Protein AF-A0A6A5GXV3-F1 (afdb_monomer_lite)

Secondary structure (DSSP, 8-state):
---SEEEEEEEEEEHHHHHHHHHHHHTTTTTT--EEEEEEES--HHHHHTTSEEEE-SS-EEEE-TTS-EEEE-SEEEE-TTS-EEEEEEEGGGTEEEEEESS-TT----

Organism: Caenorhabditis remanei (NCBI:txid31234)

Foldseek 3Di:
DQDQEEEDLPDAAELVRLLVVVVCVLAPHPVNHFKYKHAYDPHDPCVSCVVFDKDFAPDKDWAQAPVRDIDIAGGMWTAHPVRWIKGWDADPVRNMIIIGTPPHPVRDDD

Structure (mmCIF, N/CA/C/O backbone):
data_AF-A0A6A5GXV3-F1
#
_entry.id   AF-A0A6A5GXV3-F1
#
loop_
_atom_site.group_PDB
_atom_site.id
_atom_site.type_symbol
_atom_site.label_atom_id
_atom_site.label_alt_id
_atom_site.label_comp_id
_atom_site.label_asym_id
_atom_site.label_entity_id
_atom_site.label_seq_id
_atom_site.pdbx_PDB_ins_code
_atom_site.Cartn_x
_atom_site.Cartn_y
_atom_site.Cartn_z
_atom_site.occupancy
_atom_site.B_iso_or_equiv
_atom_site.auth_seq_id
_atom_site.auth_comp_id
_atom_site.auth_asym_id
_atom_site.auth_atom_id
_atom_site.pdbx_PDB_model_num
ATOM 1 N N . MET A 1 1 ? -8.343 -2.542 -15.345 1.00 52.47 1 MET A N 1
ATOM 2 C CA . MET A 1 1 ? -7.721 -1.199 -15.314 1.00 52.47 1 MET A CA 1
ATOM 3 C C . MET A 1 1 ? -6.220 -1.353 -15.561 1.00 52.47 1 MET A C 1
ATOM 5 O O . MET A 1 1 ? -5.597 -2.151 -14.873 1.00 52.47 1 MET A O 1
ATOM 9 N N . ASN A 1 2 ? -5.657 -0.670 -16.564 1.00 60.16 2 ASN A N 1
ATOM 10 C CA . ASN A 1 2 ? -4.221 -0.697 -16.900 1.00 60.16 2 ASN A CA 1
ATOM 11 C C . ASN A 1 2 ? -3.499 0.495 -16.248 1.00 60.16 2 ASN A C 1
ATOM 13 O O . ASN A 1 2 ? -2.925 1.323 -16.943 1.00 60.16 2 ASN A O 1
ATOM 17 N N . CYS A 1 3 ? -3.595 0.622 -14.925 1.00 73.00 3 CYS A N 1
ATOM 18 C CA . CYS A 1 3 ? -3.072 1.773 -14.193 1.00 73.00 3 CYS A CA 1
ATOM 19 C C . CYS A 1 3 ? -1.964 1.326 -13.235 1.00 73.00 3 CYS A C 1
ATOM 21 O O . CYS A 1 3 ? -2.167 0.372 -12.483 1.00 73.00 3 CYS A O 1
ATOM 23 N N . LEU A 1 4 ? -0.799 1.975 -13.323 1.00 82.19 4 LEU A N 1
ATOM 24 C CA . LEU A 1 4 ? 0.337 1.741 -12.428 1.00 82.19 4 LEU A CA 1
ATOM 25 C C . LEU A 1 4 ? 0.244 2.647 -11.198 1.00 82.19 4 LEU A C 1
ATOM 27 O O . LEU A 1 4 ? 0.462 2.181 -10.089 1.00 82.19 4 LEU A O 1
ATOM 31 N N . GLU A 1 5 ? -0.133 3.914 -11.365 1.00 84.31 5 GLU A N 1
ATOM 32 C CA . GLU A 1 5 ? -0.204 4.870 -10.257 1.00 84.31 5 GLU A CA 1
ATOM 33 C C . GLU A 1 5 ? -1.489 5.693 -10.314 1.00 84.31 5 GLU A C 1
ATOM 35 O O . GLU A 1 5 ? -1.875 6.168 -11.383 1.00 84.31 5 GLU A O 1
ATOM 40 N N . LEU A 1 6 ? -2.149 5.854 -9.165 1.00 84.06 6 LEU A N 1
ATOM 41 C CA . LEU A 1 6 ? -3.401 6.595 -9.014 1.00 84.06 6 LEU A CA 1
ATOM 42 C C . LEU A 1 6 ? -3.226 7.753 -8.027 1.00 84.06 6 LEU A C 1
ATOM 44 O O . LEU A 1 6 ? -2.936 7.544 -6.853 1.00 84.06 6 LEU A O 1
ATOM 48 N N . PHE A 1 7 ? -3.468 8.976 -8.489 1.00 83.19 7 PHE A N 1
ATOM 49 C CA . PHE A 1 7 ? -3.454 10.176 -7.654 1.00 83.19 7 PHE A CA 1
ATOM 50 C C . PHE A 1 7 ? -4.817 10.853 -7.757 1.00 83.19 7 PHE A C 1
ATOM 52 O O . PHE A 1 7 ? -5.170 11.353 -8.823 1.00 83.19 7 PHE A O 1
ATOM 59 N N . LEU A 1 8 ? -5.589 10.856 -6.670 1.00 80.94 8 LEU A N 1
ATOM 60 C CA . LEU A 1 8 ? -6.902 11.506 -6.621 1.00 80.94 8 LEU A CA 1
ATOM 61 C C . LEU A 1 8 ? -6.949 12.411 -5.388 1.00 80.94 8 LEU A C 1
ATOM 63 O O . LEU A 1 8 ? -7.330 11.983 -4.304 1.00 80.94 8 LEU A O 1
ATOM 67 N N . LEU A 1 9 ? -6.507 13.655 -5.574 1.00 71.38 9 LEU A N 1
ATOM 68 C CA . LEU A 1 9 ? -6.329 14.649 -4.504 1.00 71.38 9 LEU A CA 1
ATOM 69 C C . LEU A 1 9 ? -7.518 15.609 -4.355 1.00 71.38 9 LEU A C 1
ATOM 71 O O . LEU A 1 9 ? -7.517 16.453 -3.474 1.00 71.38 9 LEU A O 1
ATOM 75 N N . GLU A 1 10 ? -8.513 15.511 -5.236 1.00 75.00 10 GLU A N 1
ATOM 76 C CA . GLU A 1 10 ? -9.719 16.357 -5.202 1.00 75.00 10 GLU A CA 1
ATOM 77 C C . GLU A 1 10 ? -10.992 15.548 -4.920 1.00 75.00 10 GLU A C 1
ATOM 79 O O . GLU A 1 10 ? -12.078 16.109 -4.810 1.00 75.00 10 GLU A O 1
ATOM 84 N N . ASN A 1 11 ? -10.866 14.223 -4.791 1.00 80.69 11 ASN A N 1
ATOM 85 C CA . ASN A 1 11 ? -11.967 13.340 -4.428 1.00 80.69 11 ASN A CA 1
ATOM 86 C C . ASN A 1 11 ? -11.731 12.816 -3.013 1.00 80.69 11 ASN A C 1
ATOM 88 O O . ASN A 1 11 ? -10.713 12.177 -2.753 1.00 80.69 11 ASN A O 1
ATOM 92 N N . CYS A 1 12 ? -12.686 13.078 -2.128 1.00 88.31 12 CYS A N 1
ATOM 93 C CA . CYS A 1 12 ? -12.688 12.577 -0.763 1.00 88.31 12 CYS A CA 1
ATOM 94 C C . CYS A 1 12 ? -13.290 11.172 -0.718 1.00 88.31 12 CYS A C 1
ATOM 96 O O . CYS A 1 12 ? -14.483 11.001 -0.966 1.00 88.31 12 CYS A O 1
ATOM 98 N N . PHE A 1 13 ? -12.473 10.177 -0.382 1.00 93.25 13 PHE A N 1
ATOM 99 C CA . PHE A 1 13 ? -12.917 8.799 -0.197 1.00 93.25 13 PHE A CA 1
ATOM 100 C C . PHE A 1 13 ? -13.310 8.531 1.256 1.00 93.25 13 PHE A C 1
ATOM 102 O O . PHE A 1 13 ? -12.670 8.979 2.206 1.00 93.25 13 PHE A O 1
ATOM 109 N N . THR A 1 14 ? -14.339 7.723 1.444 1.00 94.19 14 THR A N 1
ATOM 110 C CA . THR A 1 14 ? -14.722 7.204 2.757 1.00 94.19 14 THR A CA 1
ATOM 111 C C . THR A 1 14 ? -13.837 6.024 3.160 1.00 94.19 14 THR A C 1
ATOM 113 O O . THR A 1 14 ? -13.315 5.291 2.312 1.00 94.19 14 THR A O 1
ATOM 116 N N . GLY A 1 15 ? -13.729 5.756 4.466 1.00 94.38 15 GLY A N 1
ATOM 117 C CA . GLY A 1 15 ? -13.073 4.539 4.964 1.00 94.38 15 GLY A CA 1
ATOM 118 C C . GLY A 1 15 ? -13.627 3.257 4.322 1.00 94.38 15 GLY A C 1
ATOM 119 O O . GLY A 1 15 ? -12.861 2.373 3.944 1.00 94.38 15 GLY A O 1
ATOM 120 N N . ALA A 1 16 ? -14.940 3.187 4.083 1.00 94.62 16 ALA A N 1
ATOM 121 C CA . ALA A 1 16 ? -15.578 2.045 3.428 1.00 94.62 16 ALA A CA 1
ATOM 122 C C . ALA A 1 16 ? -15.119 1.843 1.970 1.00 94.62 16 ALA A C 1
ATOM 124 O O . ALA A 1 16 ? -14.971 0.704 1.521 1.00 94.62 16 ALA A O 1
ATOM 125 N N . GLU A 1 17 ? -14.874 2.920 1.221 1.00 95.06 17 GLU A N 1
ATOM 126 C CA . GLU A 1 17 ? -14.352 2.833 -0.147 1.00 95.06 17 GLU A CA 1
ATOM 127 C C . GLU A 1 17 ? -12.892 2.383 -0.168 1.00 95.06 17 GLU A C 1
ATOM 129 O O . GLU A 1 17 ? -12.545 1.501 -0.956 1.00 95.06 17 GLU A O 1
ATOM 134 N N . ILE A 1 18 ? -12.060 2.905 0.741 1.00 95.56 18 ILE A N 1
ATOM 135 C CA . ILE A 1 18 ? -10.671 2.445 0.886 1.00 95.56 18 ILE A CA 1
ATOM 136 C C . ILE A 1 18 ? -10.631 0.970 1.297 1.00 95.56 18 ILE A C 1
ATOM 138 O O . ILE A 1 18 ? -9.891 0.191 0.697 1.00 95.56 18 ILE A O 1
ATOM 142 N N . LYS A 1 19 ? -11.475 0.557 2.252 1.00 96.25 19 LYS A N 1
ATOM 143 C CA . LYS A 1 19 ? -11.617 -0.845 2.671 1.00 96.25 19 LYS A CA 1
ATOM 144 C C . LYS A 1 19 ? -11.934 -1.748 1.479 1.00 96.25 19 LYS A C 1
ATOM 146 O O . LYS A 1 19 ? -11.223 -2.723 1.243 1.00 96.25 19 LYS A O 1
ATOM 151 N N . ARG A 1 20 ? -12.939 -1.394 0.672 1.00 95.44 20 ARG A N 1
ATOM 152 C CA . ARG A 1 20 ? -13.308 -2.154 -0.538 1.00 95.44 20 ARG A CA 1
ATOM 153 C C . ARG A 1 20 ? -12.173 -2.213 -1.558 1.00 95.44 20 ARG A C 1
ATOM 155 O O . ARG A 1 20 ? -11.946 -3.265 -2.153 1.00 95.44 20 ARG A O 1
ATOM 162 N N . LEU A 1 21 ? -11.461 -1.105 -1.762 1.00 95.06 21 LEU A N 1
ATOM 163 C CA . LEU A 1 21 ? -10.331 -1.039 -2.686 1.00 95.06 21 LEU A CA 1
ATOM 164 C C . LEU A 1 21 ? -9.201 -1.982 -2.253 1.00 95.06 21 LEU A C 1
ATOM 166 O O . LEU A 1 21 ? -8.705 -2.756 -3.074 1.00 95.06 21 LEU A O 1
ATOM 170 N N . LEU A 1 22 ? -8.836 -1.965 -0.969 1.00 96.69 22 LEU A N 1
ATOM 171 C CA . LEU A 1 22 ? -7.791 -2.829 -0.423 1.00 96.69 22 LEU A CA 1
ATOM 172 C C . LEU A 1 22 ? -8.208 -4.303 -0.402 1.00 96.69 22 LEU A C 1
ATOM 174 O O . LEU A 1 22 ? -7.408 -5.155 -0.780 1.00 96.69 22 LEU A O 1
ATOM 178 N N . GLN A 1 23 ? -9.455 -4.617 -0.043 1.00 96.62 23 GLN A N 1
ATOM 179 C CA . GLN A 1 23 ? -9.992 -5.982 -0.121 1.00 96.62 23 GLN A CA 1
ATOM 180 C C . GLN A 1 23 ? -9.959 -6.514 -1.556 1.00 96.62 23 GLN A C 1
ATOM 182 O O . GLN A 1 23 ? -9.540 -7.647 -1.793 1.00 96.62 23 GLN A O 1
ATOM 187 N N . HIS A 1 24 ? -10.352 -5.690 -2.533 1.00 95.88 24 HIS A N 1
ATOM 188 C CA . HIS A 1 24 ? -10.284 -6.076 -3.937 1.00 95.88 24 HIS A CA 1
ATOM 189 C C . HIS A 1 24 ? -8.839 -6.314 -4.386 1.00 95.88 24 HIS A C 1
ATOM 191 O O . HIS A 1 24 ? -8.564 -7.296 -5.076 1.00 95.88 24 HIS A O 1
ATOM 197 N N . TRP A 1 25 ? -7.902 -5.459 -3.968 1.00 96.44 25 TRP A N 1
ATOM 198 C CA . TRP A 1 25 ? -6.482 -5.671 -4.232 1.00 96.44 25 TRP A CA 1
ATOM 199 C C . TRP A 1 25 ? -5.960 -6.958 -3.574 1.00 96.44 25 TRP A C 1
ATOM 201 O O . TRP A 1 25 ? -5.283 -7.736 -4.243 1.00 96.44 25 TRP A O 1
ATOM 211 N N . ALA A 1 26 ? -6.333 -7.246 -2.324 1.00 96.44 26 ALA A N 1
ATOM 212 C CA . ALA A 1 26 ? -5.876 -8.409 -1.556 1.00 96.44 26 ALA A CA 1
ATOM 213 C C . ALA A 1 26 ? -6.220 -9.763 -2.211 1.00 96.44 26 ALA A C 1
ATOM 215 O O . ALA A 1 26 ? -5.456 -10.723 -2.095 1.00 96.44 26 ALA A O 1
ATOM 216 N N . ILE A 1 27 ? -7.317 -9.830 -2.972 1.00 96.44 27 ILE A N 1
ATOM 217 C CA . ILE A 1 27 ? -7.719 -11.027 -3.733 1.00 96.44 27 ILE A CA 1
ATOM 218 C C . ILE A 1 27 ? -7.180 -11.057 -5.175 1.00 96.44 27 ILE A C 1
ATOM 220 O O . ILE A 1 27 ? -7.634 -11.849 -6.000 1.00 96.44 27 ILE A O 1
ATOM 224 N N . GLY A 1 28 ? -6.214 -10.198 -5.510 1.00 93.62 28 GLY A N 1
ATOM 225 C CA . GLY A 1 28 ? -5.594 -10.150 -6.837 1.00 93.62 28 GLY A CA 1
ATOM 226 C C . GLY A 1 28 ? -6.285 -9.212 -7.828 1.00 93.62 28 GLY A C 1
ATOM 227 O O . GLY A 1 28 ? -5.982 -9.259 -9.023 1.00 93.62 28 GLY A O 1
ATOM 228 N N . GLY A 1 29 ? -7.193 -8.353 -7.363 1.00 93.50 29 GLY A N 1
ATOM 229 C CA . GLY A 1 29 ? -7.659 -7.193 -8.114 1.00 93.50 29 GLY A CA 1
ATOM 230 C C . GLY A 1 29 ? -6.537 -6.176 -8.322 1.00 93.50 29 GLY A C 1
ATOM 231 O O . 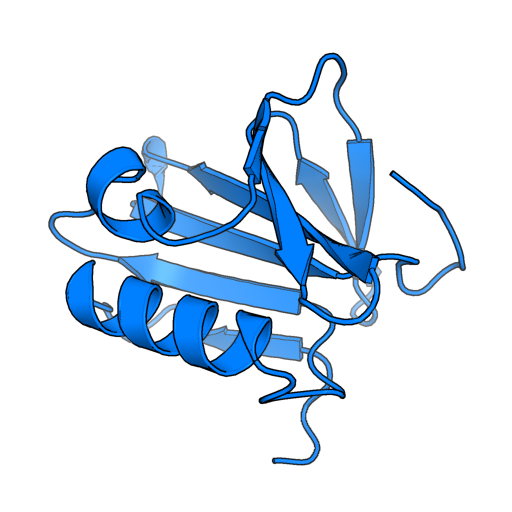GLY A 1 29 ? -5.519 -6.189 -7.635 1.00 93.50 29 GLY A O 1
ATOM 232 N N . PHE A 1 30 ? -6.693 -5.301 -9.317 1.00 90.88 30 PHE A N 1
ATOM 233 C CA . PHE A 1 30 ? -5.709 -4.257 -9.640 1.00 90.88 30 PHE A CA 1
ATOM 234 C C . PHE A 1 30 ? -4.247 -4.748 -9.701 1.00 90.88 30 PHE A C 1
ATOM 236 O O . PHE A 1 30 ? -3.346 -4.069 -9.225 1.00 90.88 30 PHE A O 1
ATOM 243 N N . LYS A 1 31 ? -3.980 -5.908 -10.322 1.00 90.69 31 LYS A N 1
ATOM 244 C CA . LYS A 1 31 ? -2.640 -6.544 -10.334 1.00 90.69 31 LYS A CA 1
ATOM 245 C C . LYS A 1 31 ? -1.479 -5.634 -10.742 1.00 90.69 31 LYS A C 1
ATOM 247 O O . LYS A 1 31 ? -0.348 -5.891 -10.349 1.00 90.69 31 LYS A O 1
ATOM 252 N N . ARG A 1 32 ? -1.756 -4.618 -11.561 1.00 90.06 32 ARG A N 1
ATOM 253 C CA . ARG A 1 32 ? -0.768 -3.665 -12.081 1.00 90.06 32 ARG A CA 1
ATOM 254 C C . ARG A 1 32 ? -0.587 -2.424 -11.206 1.00 90.06 32 ARG A C 1
ATOM 256 O O . ARG A 1 32 ? 0.349 -1.678 -11.450 1.00 90.06 32 ARG A O 1
ATOM 263 N N . LEU A 1 33 ? -1.462 -2.196 -10.231 1.00 92.25 33 LEU A N 1
ATOM 264 C CA . LEU A 1 33 ? -1.383 -1.043 -9.346 1.00 92.25 33 LEU A CA 1
ATOM 265 C C . LEU A 1 33 ? -0.104 -1.130 -8.516 1.00 92.25 33 LEU A C 1
ATOM 267 O O . LEU A 1 33 ? 0.144 -2.135 -7.852 1.00 92.25 33 LEU A O 1
ATOM 271 N N . LYS A 1 34 ? 0.697 -0.076 -8.600 1.00 93.75 34 LYS A N 1
ATOM 272 C CA . LYS A 1 34 ? 1.962 0.111 -7.900 1.00 93.75 34 LYS A CA 1
ATOM 273 C C . LYS A 1 34 ? 1.856 1.164 -6.817 1.00 93.75 34 LYS A C 1
ATOM 275 O O . LYS A 1 34 ? 2.398 0.948 -5.747 1.00 93.75 34 LYS A O 1
ATOM 280 N N . TYR A 1 35 ? 1.121 2.242 -7.045 1.00 94.31 35 TYR A N 1
ATOM 281 C CA . TYR A 1 35 ? 1.007 3.298 -6.049 1.00 94.31 35 TYR A CA 1
ATOM 282 C C . TYR A 1 35 ? -0.370 3.952 -6.072 1.00 94.31 35 TYR A C 1
ATOM 284 O O . TYR A 1 35 ? -0.958 4.129 -7.142 1.00 94.31 35 TYR A O 1
ATOM 292 N N . PHE A 1 36 ? -0.874 4.349 -4.905 1.00 93.75 36 PHE A N 1
ATOM 293 C CA . PHE A 1 36 ? -1.913 5.366 -4.851 1.00 93.75 36 PHE A CA 1
ATOM 294 C C . PHE A 1 36 ? -1.752 6.335 -3.685 1.00 93.75 36 PHE A C 1
ATOM 296 O O . PHE A 1 36 ? -1.256 5.981 -2.615 1.00 93.75 36 PHE A O 1
ATOM 303 N N . GLN A 1 37 ? -2.250 7.550 -3.905 1.00 93.69 37 GLN A N 1
ATOM 304 C CA . GLN A 1 37 ? -2.464 8.561 -2.876 1.00 93.69 37 GLN A CA 1
ATOM 305 C C . GLN A 1 37 ? -3.872 9.134 -3.028 1.00 93.69 37 GLN A C 1
ATOM 307 O O . GLN A 1 37 ? -4.214 9.658 -4.094 1.00 93.69 37 GLN A O 1
ATOM 312 N N . LEU A 1 38 ? -4.671 9.026 -1.968 1.00 94.56 38 LEU A N 1
ATOM 313 C CA . LEU A 1 38 ? -6.083 9.411 -1.960 1.00 94.56 38 LEU A CA 1
ATOM 314 C C . LEU A 1 38 ? -6.385 10.266 -0.726 1.00 94.56 38 LEU A C 1
ATOM 316 O O . LEU A 1 38 ? -5.929 9.942 0.376 1.00 94.56 38 LEU A O 1
ATOM 320 N N . ASP A 1 39 ? -7.167 11.325 -0.911 1.00 94.69 39 ASP A N 1
ATOM 321 C CA . ASP A 1 39 ? -7.707 12.119 0.194 1.00 94.69 39 ASP A CA 1
ATOM 322 C C . ASP A 1 39 ? -8.913 11.378 0.799 1.00 94.69 39 ASP A C 1
ATOM 324 O O . ASP A 1 39 ? -9.693 10.744 0.082 1.00 94.69 39 ASP A O 1
ATOM 328 N N . VAL A 1 40 ? -9.049 11.398 2.127 1.00 94.19 40 VAL A N 1
ATOM 329 C CA . VAL A 1 40 ? -10.060 10.616 2.854 1.00 94.19 40 VAL A CA 1
ATOM 330 C C . VAL A 1 40 ? -10.794 11.419 3.922 1.00 94.19 40 VAL A C 1
ATOM 332 O O . VAL A 1 40 ? -10.247 12.341 4.530 1.00 94.19 40 VAL A O 1
ATOM 335 N N . GLU A 1 41 ? -12.025 11.009 4.217 1.00 91.25 41 GLU A N 1
ATOM 336 C CA . GLU A 1 41 ? -12.824 11.536 5.325 1.00 91.25 41 GLU A CA 1
ATOM 337 C C . GLU A 1 41 ? -13.238 10.434 6.299 1.00 91.25 41 GLU A C 1
ATOM 339 O O . GLU A 1 41 ? -13.452 9.287 5.904 1.00 91.25 41 GLU A O 1
ATOM 344 N N . ASP A 1 42 ? -13.294 10.793 7.587 1.00 85.12 42 ASP A N 1
ATOM 345 C CA . ASP A 1 42 ? -13.655 9.905 8.699 1.00 85.12 42 ASP A CA 1
ATOM 346 C C . ASP A 1 42 ? -12.935 8.545 8.661 1.00 85.12 42 ASP A C 1
ATOM 348 O O . ASP A 1 42 ? -13.507 7.479 8.889 1.00 85.12 42 ASP A O 1
ATOM 352 N N . PHE A 1 43 ? -11.638 8.589 8.343 1.00 93.12 43 PHE A N 1
ATOM 353 C CA . PHE A 1 43 ? -10.820 7.403 8.130 1.00 93.12 43 PHE A CA 1
ATOM 354 C C . PHE A 1 43 ? -10.383 6.754 9.448 1.00 93.12 43 PHE A C 1
ATOM 356 O O . PHE A 1 43 ? -9.676 7.363 10.255 1.00 93.12 43 PHE A O 1
ATOM 363 N N . ASN A 1 44 ? -10.737 5.480 9.625 1.00 94.19 44 ASN A N 1
ATOM 364 C CA . ASN A 1 44 ? -10.238 4.625 10.695 1.00 94.19 44 ASN A CA 1
ATOM 365 C C . ASN A 1 44 ? -9.373 3.505 10.101 1.00 94.19 44 ASN A C 1
ATOM 367 O O . ASN A 1 44 ? -9.874 2.623 9.405 1.00 94.19 44 ASN A O 1
ATOM 371 N N . MET A 1 45 ? -8.070 3.534 10.391 1.00 94.62 45 MET A N 1
ATOM 372 C CA . MET A 1 45 ? -7.116 2.566 9.846 1.00 94.62 45 MET A CA 1
ATOM 373 C C . MET A 1 45 ? -7.415 1.126 10.274 1.00 94.62 45 MET A C 1
ATOM 375 O O . MET A 1 45 ? -7.313 0.219 9.455 1.00 94.62 45 MET A O 1
ATOM 379 N N . GLU A 1 46 ? -7.768 0.905 11.537 1.00 94.94 46 GLU A N 1
ATOM 380 C CA . GLU A 1 46 ? -7.950 -0.448 12.070 1.00 94.94 46 GLU A CA 1
ATOM 381 C C . GLU A 1 46 ? -9.211 -1.108 11.486 1.00 94.94 46 GLU A C 1
ATOM 383 O O . GLU A 1 46 ? -9.180 -2.285 11.139 1.00 94.94 46 GLU A O 1
ATOM 388 N N . ASP A 1 47 ? -10.291 -0.346 11.270 1.00 95.38 47 ASP A N 1
ATOM 389 C CA . ASP A 1 47 ? -11.495 -0.849 10.582 1.00 95.38 47 ASP A CA 1
ATOM 390 C C . ASP A 1 47 ? -11.219 -1.209 9.110 1.00 95.38 47 ASP A C 1
ATOM 392 O O . ASP A 1 47 ? -11.657 -2.244 8.598 1.00 95.38 47 ASP A O 1
ATOM 396 N N . VAL A 1 48 ? -10.432 -0.372 8.429 1.00 96.19 48 VAL A N 1
ATOM 3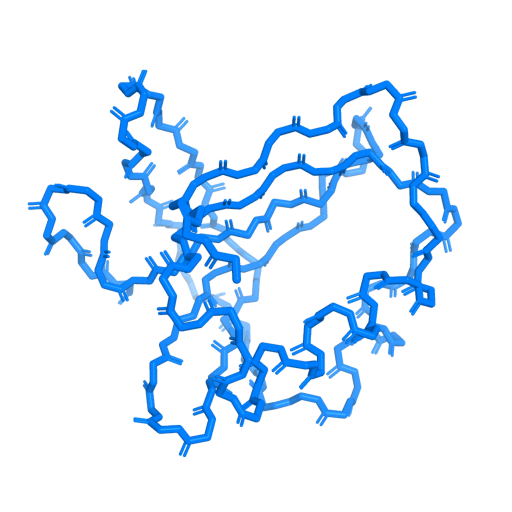97 C CA . VAL A 1 48 ? -10.059 -0.567 7.022 1.00 96.19 48 VAL A CA 1
ATOM 398 C C . VAL A 1 48 ? -9.177 -1.799 6.829 1.00 96.19 48 VAL A C 1
ATOM 400 O O . VAL A 1 48 ? -9.319 -2.503 5.827 1.00 96.19 48 VAL A O 1
ATOM 403 N N . LEU A 1 49 ? -8.278 -2.068 7.777 1.00 96.31 49 LEU A N 1
ATOM 404 C CA . LEU 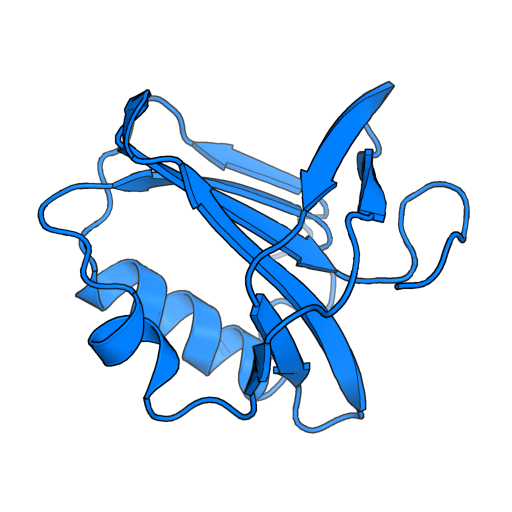A 1 49 ? -7.319 -3.166 7.688 1.00 96.31 49 LEU A CA 1
ATOM 405 C C . LEU A 1 49 ? -7.796 -4.473 8.328 1.00 96.31 49 LEU A C 1
ATOM 407 O O . LEU A 1 49 ? -7.202 -5.504 8.037 1.00 96.31 49 LEU A O 1
ATOM 411 N N . GLY A 1 50 ? -8.854 -4.465 9.144 1.00 94.19 50 GLY A N 1
ATOM 412 C CA . GLY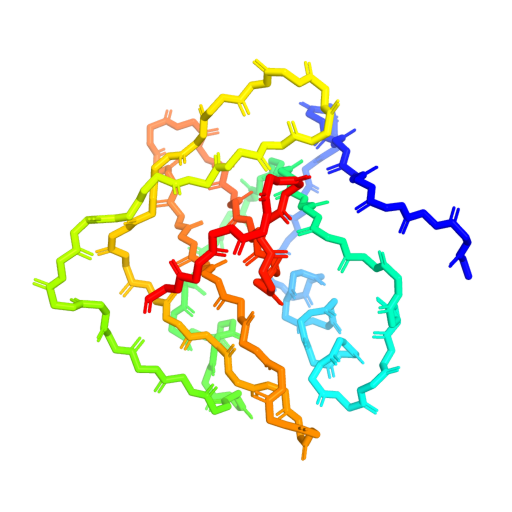 A 1 50 ? -9.196 -5.584 10.034 1.00 94.19 50 GLY A CA 1
ATOM 413 C C . GLY A 1 50 ? -9.417 -6.955 9.378 1.00 94.19 50 GLY A C 1
ATOM 414 O O . GLY A 1 50 ? -9.264 -7.976 10.041 1.00 94.19 50 GLY A O 1
ATOM 415 N N . GLU A 1 51 ? -9.748 -7.008 8.085 1.00 92.06 51 GLU A N 1
ATOM 416 C CA . GLU A 1 51 ? -9.927 -8.264 7.330 1.00 92.06 51 GLU A CA 1
ATOM 417 C C . GLU A 1 51 ? -8.730 -8.615 6.428 1.00 92.06 51 GLU A C 1
ATOM 419 O O . GLU A 1 51 ? -8.747 -9.626 5.725 1.00 92.06 51 GLU A O 1
ATOM 424 N N . LEU A 1 52 ? -7.694 -7.777 6.408 1.00 96.56 52 LEU A N 1
ATOM 425 C CA . LEU A 1 52 ? -6.510 -7.952 5.575 1.00 96.56 52 LEU A CA 1
ATOM 426 C C . LEU A 1 52 ? -5.387 -8.616 6.370 1.00 96.56 52 LEU A C 1
ATOM 428 O O . LEU A 1 52 ? -5.243 -8.424 7.573 1.00 96.56 52 LEU A O 1
ATOM 432 N N . THR A 1 53 ? -4.521 -9.353 5.676 1.00 97.38 53 THR A N 1
ATOM 433 C CA . THR A 1 53 ? -3.268 -9.809 6.284 1.00 97.38 53 THR A CA 1
ATOM 434 C C . THR A 1 53 ? -2.303 -8.633 6.343 1.00 97.38 53 THR A C 1
ATOM 436 O O . THR A 1 53 ? -1.830 -8.174 5.302 1.00 97.38 53 THR A O 1
ATOM 439 N N . HIS A 1 54 ? -2.016 -8.130 7.544 1.00 97.19 54 HIS A N 1
ATOM 440 C CA . HIS A 1 54 ? -1.123 -6.991 7.719 1.00 97.19 54 HIS A CA 1
ATOM 441 C C . HIS A 1 54 ? -0.240 -7.095 8.967 1.00 97.19 54 HIS A C 1
ATOM 443 O O . HIS A 1 54 ? -0.578 -7.755 9.949 1.00 97.19 54 HIS A O 1
ATOM 449 N N . THR A 1 55 ? 0.888 -6.391 8.948 1.00 97.00 55 THR A N 1
ATOM 450 C CA . THR A 1 55 ? 1.825 -6.275 10.074 1.00 97.00 55 THR A CA 1
ATOM 451 C C . THR A 1 55 ? 2.261 -4.824 10.262 1.00 97.00 55 THR A C 1
ATOM 453 O O . THR A 1 55 ? 2.056 -3.978 9.389 1.00 97.00 55 THR A O 1
ATOM 456 N N . ARG A 1 56 ? 2.827 -4.505 11.432 1.00 96.62 56 ARG A N 1
ATOM 457 C CA . ARG A 1 56 ? 3.468 -3.204 11.660 1.00 96.62 56 ARG A CA 1
ATOM 458 C C . ARG A 1 56 ? 4.882 -3.208 11.096 1.00 96.62 56 ARG A C 1
ATOM 460 O O . ARG A 1 56 ? 5.598 -4.193 11.260 1.00 96.62 56 ARG A O 1
ATOM 467 N N . MET A 1 57 ? 5.286 -2.096 10.495 1.00 95.38 57 MET A N 1
ATOM 468 C CA . MET A 1 57 ? 6.675 -1.884 10.096 1.00 95.38 57 MET A CA 1
ATOM 469 C C . MET A 1 57 ? 7.553 -1.654 11.331 1.00 95.38 57 MET A C 1
ATOM 471 O O . MET A 1 57 ? 7.152 -0.971 12.272 1.00 95.38 57 MET A O 1
ATOM 475 N N . THR A 1 58 ? 8.760 -2.217 11.321 1.00 92.88 58 THR A N 1
ATOM 476 C CA . THR A 1 58 ? 9.780 -1.995 12.362 1.00 92.88 58 THR A CA 1
ATOM 477 C C . THR A 1 58 ? 10.698 -0.823 12.041 1.00 92.88 58 THR A C 1
ATOM 479 O O . THR A 1 58 ? 11.364 -0.291 12.924 1.00 92.88 58 THR A O 1
ATOM 482 N N . GLU A 1 59 ? 10.742 -0.418 10.776 1.00 92.56 59 GLU A N 1
ATOM 483 C CA . GLU A 1 59 ? 11.641 0.605 10.273 1.00 92.56 59 GLU A CA 1
ATOM 484 C C . GLU A 1 59 ? 11.023 1.352 9.094 1.00 92.56 59 GLU A C 1
ATOM 486 O O . GLU A 1 59 ? 10.102 0.882 8.423 1.00 92.56 59 GLU A O 1
ATOM 491 N N . LYS A 1 60 ? 11.530 2.563 8.883 1.00 94.25 60 LYS A N 1
ATOM 492 C CA . LYS A 1 60 ? 11.098 3.452 7.814 1.00 94.25 60 LYS A CA 1
ATOM 493 C C . LYS A 1 60 ? 11.673 2.970 6.481 1.00 94.25 60 LYS A C 1
ATOM 495 O O . LYS A 1 60 ? 12.855 2.639 6.394 1.00 94.25 60 LYS A O 1
ATOM 500 N N . ARG A 1 61 ? 10.852 2.989 5.435 1.00 94.00 61 ARG A N 1
ATOM 501 C CA . ARG A 1 61 ? 11.232 2.648 4.060 1.00 94.00 61 ARG A CA 1
ATOM 502 C C . ARG A 1 61 ? 10.987 3.806 3.124 1.00 94.00 61 ARG A C 1
ATOM 504 O O . ARG A 1 61 ? 9.999 4.525 3.270 1.00 94.00 61 ARG A O 1
ATOM 511 N N . GLU A 1 62 ? 11.886 3.989 2.169 1.00 96.19 62 GLU A N 1
ATOM 512 C CA . GLU A 1 62 ? 11.664 4.885 1.042 1.00 96.19 62 GLU A CA 1
ATOM 513 C C . GLU A 1 62 ? 11.118 4.089 -0.134 1.00 96.19 62 GLU A C 1
ATOM 515 O O . GLU A 1 62 ? 11.673 3.064 -0.504 1.00 96.19 62 GLU A O 1
ATOM 520 N N . TYR A 1 63 ? 10.035 4.585 -0.713 1.00 95.56 63 TYR A N 1
ATOM 521 C CA . TYR A 1 63 ? 9.402 4.058 -1.907 1.00 95.56 63 TYR A CA 1
ATOM 522 C C . TYR A 1 63 ? 9.624 5.036 -3.055 1.00 95.56 63 TYR A C 1
ATOM 524 O O . TYR A 1 63 ? 9.273 6.218 -2.934 1.00 95.56 63 TYR A O 1
ATOM 532 N N . LYS A 1 64 ? 10.179 4.557 -4.168 1.00 94.06 64 LYS A N 1
ATOM 533 C CA . LYS A 1 64 ? 10.320 5.334 -5.402 1.00 94.06 64 LYS A CA 1
ATOM 534 C C . LYS A 1 64 ? 9.090 5.128 -6.292 1.00 94.06 64 LYS A C 1
ATOM 536 O O . LYS A 1 64 ? 8.807 4.025 -6.756 1.00 94.06 64 LYS A O 1
ATOM 541 N N . CYS A 1 65 ? 8.332 6.204 -6.501 1.00 88.31 65 CYS A N 1
ATOM 542 C CA . CYS A 1 65 ? 7.243 6.249 -7.475 1.00 88.31 65 CYS A CA 1
ATOM 543 C C . CYS A 1 65 ? 7.811 6.414 -8.893 1.00 88.31 65 CYS A C 1
ATOM 545 O O . CYS A 1 65 ? 8.801 7.116 -9.103 1.00 88.31 65 CYS A O 1
ATOM 547 N N . ASN A 1 66 ? 7.097 5.900 -9.892 1.00 83.62 66 ASN A N 1
ATOM 548 C CA . ASN A 1 66 ? 7.440 6.019 -11.311 1.00 83.62 66 ASN A CA 1
ATOM 549 C C . ASN A 1 66 ? 7.456 7.475 -11.806 1.00 83.62 66 ASN A C 1
ATOM 551 O O . ASN A 1 66 ? 8.119 7.780 -12.793 1.00 83.62 66 ASN A O 1
ATOM 555 N N . ILE A 1 67 ? 6.752 8.386 -11.128 1.00 81.12 67 ILE A N 1
ATOM 556 C CA . ILE A 1 67 ? 6.769 9.826 -11.436 1.00 81.12 67 ILE A CA 1
ATOM 557 C C . ILE A 1 67 ? 7.965 10.586 -10.824 1.00 81.12 67 ILE A C 1
ATOM 559 O O . ILE A 1 67 ? 7.948 11.813 -10.773 1.00 81.12 67 ILE A O 1
ATOM 563 N N . GLY A 1 68 ? 8.989 9.887 -10.320 1.00 81.06 68 GLY A N 1
ATOM 564 C CA . GLY A 1 68 ? 10.201 10.498 -9.752 1.00 81.06 68 GLY A CA 1
ATOM 565 C C . GLY A 1 68 ? 10.019 11.088 -8.348 1.00 81.06 68 GLY A C 1
ATOM 566 O O . GLY A 1 68 ? 10.887 11.803 -7.850 1.00 81.06 68 GLY A O 1
ATOM 567 N N . ARG A 1 69 ? 8.893 10.794 -7.689 1.00 86.62 69 ARG A N 1
ATOM 568 C CA . ARG A 1 69 ? 8.639 11.164 -6.293 1.00 86.62 69 ARG A CA 1
ATOM 569 C C . ARG A 1 69 ? 9.107 10.049 -5.363 1.00 86.62 69 ARG A C 1
ATOM 571 O O . ARG A 1 69 ? 8.908 8.876 -5.649 1.00 86.62 69 ARG A O 1
ATOM 578 N N . SER A 1 70 ? 9.679 10.430 -4.223 1.00 91.38 70 SER A N 1
ATOM 579 C CA . SER A 1 70 ? 9.920 9.508 -3.111 1.00 91.38 70 SER A CA 1
ATOM 580 C C . SER A 1 70 ? 8.870 9.714 -2.027 1.00 91.38 70 SER A C 1
ATOM 582 O O . SER A 1 70 ? 8.548 10.850 -1.668 1.00 91.38 70 SER A O 1
ATOM 584 N N . VAL A 1 71 ? 8.339 8.615 -1.510 1.00 93.62 71 VAL A N 1
ATOM 585 C CA . VAL A 1 71 ? 7.398 8.590 -0.388 1.00 93.62 71 VAL A CA 1
ATOM 586 C C . VAL A 1 71 ? 8.002 7.716 0.683 1.00 93.62 71 VAL A C 1
ATOM 588 O O . VAL A 1 71 ? 8.667 6.734 0.366 1.00 93.62 71 VAL A O 1
ATOM 591 N N . SER A 1 72 ? 7.805 8.067 1.948 1.00 95.06 72 SER A N 1
ATOM 592 C CA . SER A 1 72 ? 8.313 7.230 3.018 1.00 95.06 72 SER A CA 1
ATOM 593 C C . SER A 1 72 ? 7.208 6.590 3.829 1.00 95.06 72 SER A C 1
A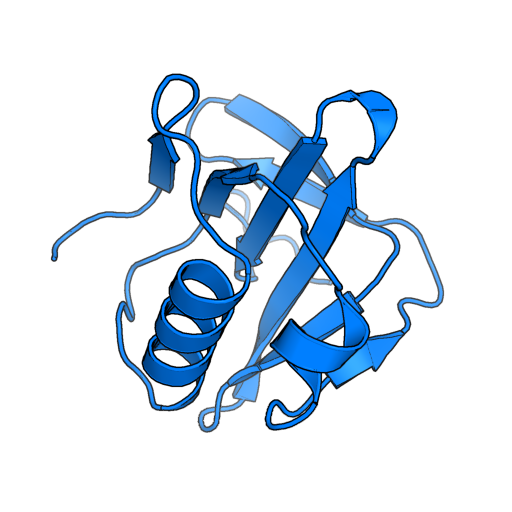TOM 595 O O . SER A 1 72 ? 6.303 7.282 4.288 1.00 95.06 72 SER A O 1
ATOM 597 N N . PHE A 1 73 ? 7.342 5.278 4.009 1.00 96.81 73 PHE A N 1
ATOM 598 C CA . PHE A 1 73 ? 6.422 4.432 4.742 1.00 96.81 73 PHE A CA 1
ATOM 599 C C . PHE A 1 73 ? 7.023 3.967 6.059 1.00 96.81 73 PHE A C 1
ATOM 601 O O . PHE A 1 73 ? 8.186 3.569 6.103 1.00 96.81 73 PHE A O 1
ATOM 608 N N . SER A 1 74 ? 6.231 3.986 7.128 1.00 95.62 74 SER A N 1
ATOM 609 C CA . SER A 1 74 ? 6.678 3.491 8.437 1.00 95.62 74 SER A CA 1
ATOM 610 C C . SER A 1 74 ? 5.560 2.9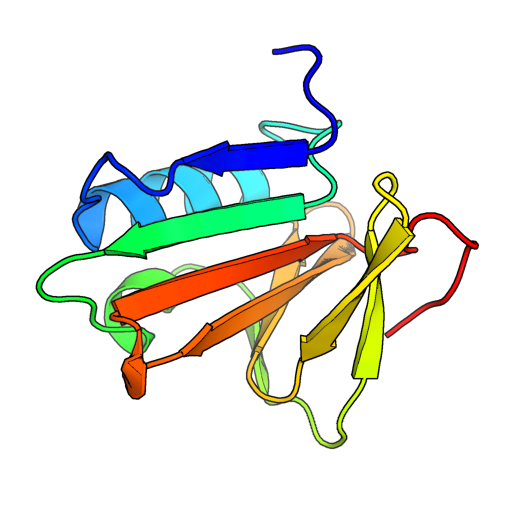06 9.301 1.00 95.62 74 SER A C 1
ATOM 612 O O . SER A 1 74 ? 5.713 2.855 10.518 1.00 95.62 74 SER A O 1
ATOM 614 N N . ASP A 1 75 ? 4.423 2.520 8.714 1.00 96.06 75 ASP A N 1
ATOM 615 C CA . ASP A 1 75 ? 3.236 2.131 9.487 1.00 96.06 75 ASP A CA 1
ATOM 616 C C . ASP A 1 75 ? 2.834 0.665 9.279 1.00 96.06 75 ASP A C 1
ATOM 618 O O . ASP A 1 75 ? 3.115 -0.184 10.134 1.00 96.06 75 ASP A O 1
ATOM 622 N N . ARG A 1 76 ? 2.190 0.330 8.154 1.00 97.12 76 ARG A N 1
ATOM 623 C CA . ARG A 1 76 ? 1.657 -1.015 7.901 1.00 97.12 76 ARG A CA 1
ATOM 624 C C . ARG A 1 76 ? 2.241 -1.631 6.635 1.00 97.12 76 ARG A C 1
ATOM 626 O O . ARG A 1 76 ? 2.406 -0.948 5.628 1.00 97.12 76 ARG A O 1
ATOM 633 N N . LEU A 1 77 ? 2.480 -2.940 6.684 1.00 97.81 77 LEU A N 1
ATOM 634 C CA . LEU A 1 77 ? 2.641 -3.793 5.506 1.00 97.81 77 LEU A CA 1
ATOM 635 C C . LEU A 1 77 ? 1.373 -4.616 5.331 1.00 97.81 77 LEU A C 1
ATOM 637 O O . LEU A 1 77 ? 0.923 -5.244 6.283 1.00 97.81 77 LEU A O 1
ATOM 641 N N . ILE A 1 78 ? 0.816 -4.630 4.127 1.00 97.75 78 ILE A N 1
ATOM 642 C CA . ILE A 1 78 ? -0.334 -5.441 3.731 1.00 97.75 78 ILE A CA 1
ATOM 643 C C . ILE A 1 78 ? 0.167 -6.516 2.771 1.00 97.75 78 ILE A C 1
ATOM 645 O O . ILE A 1 78 ? 0.845 -6.208 1.793 1.00 97.75 78 ILE A O 1
ATOM 649 N N . THR A 1 79 ? -0.185 -7.771 3.032 1.00 97.75 79 THR A N 1
ATOM 650 C CA . THR A 1 79 ? 0.171 -8.914 2.187 1.00 97.75 79 THR A CA 1
ATOM 651 C C . THR A 1 79 ? -1.042 -9.364 1.386 1.00 97.75 79 THR A C 1
ATOM 653 O O . THR A 1 79 ? -2.100 -9.660 1.942 1.00 97.75 79 THR A O 1
ATOM 656 N N . ARG A 1 80 ? -0.887 -9.407 0.066 1.00 96.88 80 ARG A N 1
ATOM 657 C CA . ARG A 1 80 ? -1.856 -9.968 -0.874 1.00 96.88 80 ARG A CA 1
ATOM 658 C C . ARG A 1 80 ? -1.807 -11.494 -0.831 1.00 96.88 80 ARG A C 1
ATOM 660 O O . ARG A 1 80 ? -0.777 -12.076 -0.507 1.00 96.88 80 ARG A O 1
ATOM 667 N N . ASN A 1 81 ? -2.889 -12.157 -1.234 1.00 96.31 81 ASN A N 1
ATOM 668 C CA . ASN A 1 81 ? -2.994 -13.622 -1.187 1.00 96.31 81 ASN A CA 1
ATOM 669 C C . ASN A 1 81 ? -1.926 -14.374 -2.006 1.00 96.31 81 ASN A C 1
ATOM 671 O O . ASN A 1 81 ? -1.704 -15.558 -1.773 1.00 96.31 81 ASN A O 1
ATOM 675 N N . ASP A 1 82 ? -1.283 -13.715 -2.972 1.00 95.56 82 ASP A N 1
ATOM 676 C CA . ASP A 1 82 ? -0.189 -14.268 -3.779 1.00 95.56 82 ASP A CA 1
ATOM 677 C C . ASP A 1 82 ? 1.211 -13.935 -3.227 1.00 95.56 82 ASP A C 1
ATOM 679 O O . ASP A 1 82 ? 2.208 -14.181 -3.901 1.00 95.56 82 ASP A O 1
ATOM 683 N N . GLY A 1 83 ? 1.296 -13.377 -2.016 1.00 96.31 83 GLY A N 1
ATOM 684 C CA . GLY A 1 83 ? 2.546 -13.015 -1.348 1.00 96.31 83 GLY A CA 1
ATOM 685 C C . GLY A 1 83 ? 3.093 -11.637 -1.720 1.00 96.31 83 GLY A C 1
ATOM 686 O O . GLY A 1 83 ? 4.084 -11.209 -1.137 1.00 96.31 83 GLY A O 1
ATOM 687 N N . VAL A 1 84 ? 2.461 -10.910 -2.650 1.00 96.69 84 VAL A N 1
ATOM 688 C CA . VAL A 1 84 ? 2.865 -9.532 -2.961 1.00 96.69 84 VAL A CA 1
ATOM 689 C C . VAL A 1 84 ? 2.562 -8.622 -1.778 1.00 96.69 84 VAL A C 1
ATOM 691 O O . VAL A 1 84 ? 1.464 -8.652 -1.226 1.00 96.69 84 VAL A O 1
ATOM 694 N N . VAL A 1 85 ? 3.517 -7.768 -1.423 1.00 97.44 85 VAL A N 1
ATOM 695 C CA . VAL A 1 85 ? 3.393 -6.871 -0.275 1.00 97.44 85 VAL A CA 1
ATOM 696 C C . VAL A 1 85 ? 3.300 -5.421 -0.712 1.00 97.44 85 VAL A C 1
ATOM 698 O O . VAL A 1 85 ? 3.906 -4.993 -1.698 1.00 97.44 85 VAL A O 1
ATOM 701 N N . ALA A 1 86 ? 2.525 -4.659 0.047 1.00 97.88 86 ALA A N 1
ATOM 702 C CA . ALA A 1 86 ? 2.417 -3.224 -0.086 1.00 97.88 86 ALA A CA 1
ATOM 703 C C . ALA A 1 86 ? 2.597 -2.535 1.263 1.00 97.88 86 ALA A C 1
ATOM 705 O O . ALA A 1 86 ? 2.102 -3.014 2.280 1.00 97.88 86 ALA A O 1
ATOM 706 N N . SER A 1 87 ? 3.256 -1.385 1.265 1.00 97.94 87 SER A N 1
ATOM 707 C CA . SER A 1 87 ? 3.208 -0.465 2.393 1.00 97.94 87 SER A CA 1
ATOM 708 C C . SER A 1 87 ? 1.927 0.358 2.349 1.00 97.94 87 SER A C 1
ATOM 710 O O . SER A 1 87 ? 1.470 0.753 1.276 1.00 97.94 87 SER A O 1
ATOM 712 N N . PHE A 1 88 ? 1.363 0.636 3.519 1.00 97.75 88 PHE A N 1
ATOM 713 C CA . PHE A 1 88 ? 0.161 1.438 3.687 1.00 97.75 88 PHE A CA 1
ATOM 714 C C . PHE A 1 88 ? 0.289 2.338 4.913 1.00 97.75 88 PHE A C 1
ATOM 716 O O . PHE A 1 88 ? 0.764 1.901 5.964 1.00 97.75 88 PHE A O 1
ATOM 723 N N . GLN A 1 89 ? -0.139 3.593 4.791 1.00 96.94 89 GLN A N 1
ATOM 724 C CA . GLN A 1 89 ? -0.164 4.528 5.914 1.00 96.94 89 GLN A CA 1
ATOM 725 C C . GLN A 1 89 ? -1.241 5.596 5.759 1.00 96.94 89 GLN A C 1
ATOM 727 O O . GLN A 1 89 ? -1.698 5.891 4.654 1.00 96.94 89 GLN A O 1
ATOM 732 N N . TYR A 1 90 ? -1.603 6.206 6.885 1.00 96.19 90 TYR A N 1
ATOM 733 C CA . TYR A 1 90 ? -2.518 7.336 6.946 1.00 96.19 90 TYR A CA 1
ATOM 734 C C . TYR A 1 90 ? -1.793 8.570 7.480 1.00 96.19 90 TYR A C 1
ATOM 736 O O . TYR A 1 90 ? -1.365 8.617 8.633 1.00 96.19 90 TYR A O 1
ATOM 744 N N . VAL A 1 91 ? -1.668 9.590 6.637 1.00 93.56 91 VAL A N 1
ATOM 745 C CA . VAL A 1 91 ? -1.035 10.863 6.968 1.00 93.56 91 VAL A CA 1
ATOM 746 C C . VAL A 1 91 ? -2.106 11.831 7.464 1.00 93.56 91 VAL A C 1
ATOM 748 O O . VAL A 1 91 ? -2.712 12.577 6.691 1.00 93.56 91 VAL A O 1
ATOM 751 N N . GLN A 1 92 ? -2.339 11.820 8.779 1.00 91.00 92 GLN A N 1
ATOM 752 C CA . GLN A 1 92 ? -3.423 12.569 9.426 1.00 91.00 92 GLN A CA 1
ATOM 753 C C . GLN A 1 92 ? -3.385 14.078 9.135 1.00 91.00 92 GLN A C 1
ATOM 755 O O . GLN A 1 92 ? -4.438 14.674 8.926 1.00 91.00 92 GLN A O 1
ATOM 760 N N . GLN A 1 93 ? -2.193 14.688 9.062 1.00 91.12 93 GLN A N 1
ATOM 761 C CA . GLN A 1 93 ? -2.033 16.124 8.780 1.00 91.12 93 GLN A CA 1
ATOM 762 C C . GLN A 1 93 ? -2.694 16.548 7.460 1.00 91.12 93 GLN A C 1
ATOM 764 O O . GLN A 1 93 ? -3.186 17.668 7.353 1.00 91.12 93 GLN A O 1
ATOM 769 N N . TYR A 1 94 ? -2.718 15.654 6.471 1.00 90.44 94 TYR A N 1
ATOM 770 C CA . TYR A 1 94 ? -3.280 15.922 5.150 1.00 90.44 94 TYR A CA 1
ATOM 771 C C . TYR A 1 94 ? -4.563 15.139 4.878 1.00 90.44 94 TYR A C 1
ATOM 773 O O . TYR A 1 94 ? -5.078 15.228 3.771 1.00 90.44 94 TYR A O 1
ATOM 781 N N . ARG A 1 95 ? -5.057 14.364 5.857 1.00 92.88 95 ARG A N 1
ATOM 782 C CA . ARG A 1 95 ? -6.172 13.419 5.688 1.00 92.88 95 ARG A CA 1
ATOM 783 C C . ARG A 1 95 ? -5.978 12.538 4.445 1.00 92.88 95 ARG A C 1
ATOM 785 O O . ARG A 1 95 ? -6.865 12.421 3.609 1.00 92.88 95 ARG A O 1
ATOM 792 N N . ARG A 1 96 ? -4.789 11.943 4.307 1.00 94.31 96 ARG A N 1
ATOM 793 C CA . ARG A 1 96 ? -4.386 11.177 3.116 1.00 94.31 96 ARG A CA 1
ATOM 794 C C . ARG A 1 96 ? -4.014 9.755 3.445 1.00 94.31 96 ARG A C 1
ATOM 796 O O . ARG A 1 96 ? -3.274 9.526 4.395 1.00 94.31 96 ARG A O 1
ATOM 803 N N . VAL A 1 97 ? -4.450 8.822 2.613 1.00 95.56 97 VAL A N 1
ATOM 804 C CA . VAL A 1 97 ? -3.900 7.467 2.602 1.00 95.56 97 VAL A CA 1
ATOM 805 C C . VAL A 1 97 ? -2.883 7.339 1.484 1.00 95.56 97 VAL A C 1
ATOM 807 O O . VAL A 1 97 ? -3.097 7.814 0.367 1.00 95.56 97 VAL A O 1
ATOM 810 N N . GLU A 1 98 ? -1.772 6.689 1.796 1.00 95.88 98 GLU A N 1
ATOM 811 C CA . GLU A 1 98 ? -0.727 6.357 0.838 1.00 95.88 98 GLU A CA 1
ATOM 812 C C . GLU A 1 98 ? -0.539 4.846 0.817 1.00 95.88 98 GLU A C 1
ATOM 814 O O . GLU A 1 98 ? -0.576 4.179 1.855 1.00 95.88 98 GLU A O 1
ATOM 819 N N . PHE A 1 99 ? -0.326 4.317 -0.380 1.00 96.94 99 PHE A N 1
ATOM 820 C CA . PHE A 1 99 ? -0.163 2.896 -0.629 1.00 96.94 99 PHE A CA 1
ATOM 821 C C . PHE A 1 99 ? 0.892 2.679 -1.706 1.00 96.94 99 PHE A C 1
ATOM 823 O O . PHE A 1 99 ? 0.807 3.287 -2.772 1.00 96.94 99 PHE A O 1
ATOM 830 N N . GLY A 1 100 ? 1.857 1.799 -1.451 1.00 96.38 100 GLY A N 1
ATOM 831 C CA . GLY A 1 100 ? 2.929 1.470 -2.390 1.00 96.38 100 GLY A CA 1
ATOM 832 C C . GLY A 1 100 ? 3.191 -0.029 -2.433 1.00 96.38 100 GLY A C 1
ATOM 833 O O . GLY A 1 100 ? 3.468 -0.630 -1.404 1.00 96.38 100 GLY A O 1
ATOM 834 N N . VAL A 1 101 ? 3.105 -0.638 -3.615 1.00 96.81 101 VAL A N 1
ATOM 835 C CA . VAL A 1 101 ? 3.335 -2.069 -3.853 1.00 96.81 101 VAL A CA 1
ATOM 836 C C . VAL A 1 101 ? 4.783 -2.307 -4.235 1.00 96.81 101 VAL A C 1
ATOM 838 O O . VAL A 1 101 ? 5.283 -1.695 -5.184 1.00 96.81 101 VAL A O 1
ATOM 841 N N . TRP A 1 102 ? 5.409 -3.255 -3.550 1.00 96.19 102 TRP A N 1
ATOM 842 C CA . TRP A 1 102 ? 6.802 -3.624 -3.745 1.00 96.19 102 TRP A CA 1
ATOM 843 C C . TRP A 1 102 ? 6.974 -4.717 -4.820 1.00 96.19 102 TRP A C 1
ATOM 845 O O . TRP A 1 102 ? 6.033 -5.467 -5.104 1.00 96.19 102 TRP A O 1
ATOM 855 N N . PRO A 1 103 ? 8.150 -4.809 -5.463 1.00 95.75 103 PRO A N 1
ATOM 856 C CA . PRO A 1 103 ? 9.217 -3.810 -5.431 1.00 95.75 103 PRO A CA 1
ATOM 857 C C . PRO A 1 103 ? 8.780 -2.491 -6.090 1.00 95.75 103 PRO A C 1
ATOM 859 O O . PRO A 1 103 ? 7.827 -2.476 -6.886 1.00 95.75 103 PRO A O 1
ATOM 862 N N . ASP A 1 104 ? 9.439 -1.397 -5.716 1.00 93.50 104 ASP A N 1
ATOM 863 C CA . ASP A 1 104 ? 9.157 -0.052 -6.233 1.00 93.50 104 ASP A CA 1
ATOM 864 C C . ASP A 1 104 ? 9.620 0.129 -7.698 1.00 93.50 104 ASP A C 1
ATOM 866 O O . ASP A 1 104 ? 9.950 -0.846 -8.381 1.00 93.50 104 ASP A O 1
ATOM 870 N N . SER A 1 105 ? 9.605 1.360 -8.227 1.00 90.94 105 SER A N 1
ATOM 871 C CA . SER A 1 105 ? 9.991 1.616 -9.625 1.00 90.94 105 SER A CA 1
ATOM 872 C C . SER A 1 105 ? 11.471 1.363 -9.935 1.00 90.94 105 SER A C 1
ATOM 874 O O . SER A 1 105 ? 11.820 1.198 -11.102 1.00 90.94 105 SER A O 1
ATOM 876 N N . GLU A 1 106 ? 12.338 1.347 -8.922 1.00 92.12 106 GLU A N 1
ATOM 877 C CA . GLU A 1 106 ? 13.781 1.106 -9.058 1.00 92.12 106 GLU A CA 1
ATOM 878 C C . GLU A 1 106 ? 14.172 -0.333 -8.688 1.00 92.12 106 GLU A C 1
ATOM 880 O O . GLU A 1 106 ? 15.326 -0.724 -8.854 1.00 92.12 106 GLU A O 1
ATOM 885 N N . GLY A 1 107 ? 13.209 -1.147 -8.244 1.00 92.12 107 GLY A N 1
ATOM 886 C CA . GLY A 1 107 ? 13.444 -2.529 -7.837 1.00 92.12 107 GLY A CA 1
ATOM 887 C C . GLY A 1 107 ? 13.772 -2.697 -6.353 1.00 92.12 107 GLY A C 1
ATOM 888 O O . GLY A 1 107 ? 14.168 -3.792 -5.962 1.00 92.12 107 GLY A O 1
ATOM 889 N N . ASN A 1 108 ? 13.604 -1.658 -5.526 1.00 91.94 108 ASN A N 1
ATOM 890 C CA . ASN A 1 108 ? 13.836 -1.756 -4.084 1.00 91.94 108 ASN A CA 1
ATOM 891 C C . ASN A 1 108 ? 12.730 -2.576 -3.405 1.00 91.94 108 ASN A C 1
ATOM 893 O O . ASN A 1 108 ? 11.567 -2.527 -3.819 1.00 91.94 108 ASN A O 1
ATOM 897 N N . GLU A 1 109 ? 13.089 -3.291 -2.339 1.00 91.56 109 GLU A N 1
ATOM 898 C CA . GLU A 1 109 ? 12.178 -4.079 -1.496 1.00 91.56 109 GLU A CA 1
ATOM 899 C C . GLU A 1 109 ? 11.912 -3.397 -0.135 1.00 91.56 109 GLU A C 1
ATOM 901 O O . GLU A 1 109 ? 12.458 -2.328 0.156 1.00 91.56 109 GLU A O 1
ATOM 906 N N . TYR A 1 110 ? 11.037 -4.002 0.680 1.00 84.69 110 TYR A N 1
ATOM 907 C CA . TYR A 1 110 ? 10.490 -3.454 1.933 1.00 84.69 110 TYR A CA 1
ATOM 908 C C . TYR A 1 110 ? 11.034 -4.107 3.201 1.00 84.69 110 TYR A C 1
ATOM 910 O O . TYR A 1 110 ? 11.568 -5.230 3.150 1.00 84.69 110 TYR A O 1
#

pLDDT: mean 92.13, std 7.24, range [52.47, 97.94]

Sequence (110 aa):
MNCLELFLLENCFTGAEIKRLLQHWAIGGFKRLKYFQLDVEDFNMEDVLGELTHTRMTEKREYKCNIGRSVSFSDRLITRNDGVVASFQYVQQYRRVEFGVWPDSEGNEY

Radius of gyration: 12.72 Å; chains: 1; bounding box: 29×31×29 Å